Protein AF-A0AAU6Q210-F1 (afdb_monomer)

Organism: NCBI:txid3112952

Nearest PDB structures (foldseek):
  7n6g-assembly1_3I  TM=8.844E-01  e=1.242E+00  Chlamydomonas reinhardtii
  3ncb-assembly1_A  TM=7.889E-01  e=4.756E+00  Homo sapiens
  4atm-assembly1_A-2  TM=6.161E-01  e=4.756E+00  Homo sapiens
  2fic-assembly3_B  TM=6.273E-01  e=5.070E+00  Homo sapiens

Sequence (64 aa):
MGENEVTRKQIRGLEQQIAAHHEKIAEELKRESPNYGVIGHWEKEIRAWSARVQRLQARLPGGR

Solvent-accessible surface area (backbone atoms only — not comparable to full-atom values): 3639 Å² total; per-residue (Å²): 133,57,73,63,58,57,50,52,53,51,39,52,55,44,52,52,51,40,51,53,44,51,51,52,41,58,55,39,64,70,44,98,74,51,59,64,70,60,42,55,49,46,52,52,50,38,54,56,44,51,56,48,37,53,57,54,44,63,70,37,95,81,51,126

Mean predicted aligned error: 4.51 Å

Foldseek 3Di:
DDPQVVLVVLLVVLVVLLVVLVVVLVVQVPDPDRDVVVNVVSVVSSVVSVVVSLVSLVPHVPSD

Structure (mmCIF, N/CA/C/O backbone):
data_AF-A0AAU6Q210-F1
#
_entry.id   AF-A0AAU6Q210-F1
#
loop_
_atom_site.group_PDB
_atom_site.id
_atom_site.type_symbol
_atom_site.label_atom_id
_atom_site.label_alt_id
_atom_site.label_comp_id
_atom_site.label_asym_id
_atom_site.label_entity_id
_atom_site.label_seq_id
_atom_site.pdbx_PDB_ins_code
_atom_site.Cartn_x
_atom_site.Cartn_y
_atom_site.Cartn_z
_atom_site.occupancy
_atom_site.B_iso_or_equiv
_atom_site.auth_seq_id
_atom_site.auth_comp_id
_atom_site.auth_asym_id
_atom_site.auth_atom_id
_atom_site.pdbx_PDB_model_num
ATOM 1 N N . MET A 1 1 ? -15.487 12.594 19.402 1.00 51.31 1 MET A N 1
ATOM 2 C CA . MET A 1 1 ? -15.133 11.808 18.199 1.00 51.31 1 MET A CA 1
ATOM 3 C C . MET A 1 1 ? -14.815 10.397 18.660 1.00 51.31 1 MET A C 1
ATOM 5 O O . MET A 1 1 ? -13.958 10.256 19.520 1.00 51.31 1 MET A O 1
ATOM 9 N N . GLY A 1 2 ? -15.555 9.386 18.202 1.00 69.88 2 GLY A N 1
ATOM 10 C CA . GLY A 1 2 ? -15.346 8.003 18.648 1.00 69.88 2 GLY A CA 1
ATOM 11 C C . GLY A 1 2 ? -14.083 7.393 18.036 1.00 69.88 2 GLY A C 1
ATOM 12 O O . GLY A 1 2 ? -13.759 7.674 16.882 1.00 69.88 2 GLY A O 1
ATOM 13 N N . GLU A 1 3 ? -13.394 6.530 18.780 1.00 70.88 3 GLU A N 1
ATOM 14 C CA . GLU A 1 3 ? -12.153 5.846 18.363 1.00 70.88 3 GLU A CA 1
ATOM 15 C C . GLU A 1 3 ? -12.294 5.098 17.018 1.00 70.88 3 GLU A C 1
ATOM 17 O O . GLU A 1 3 ? -11.348 4.999 16.230 1.00 70.88 3 GLU A O 1
ATOM 22 N N . ASN A 1 4 ? -13.514 4.657 16.698 1.00 81.81 4 ASN A N 1
ATOM 23 C CA . ASN A 1 4 ? -13.857 4.016 15.430 1.00 81.81 4 ASN A CA 1
ATOM 24 C C . ASN A 1 4 ? -13.775 4.968 14.225 1.00 81.81 4 ASN A C 1
ATOM 26 O O . ASN A 1 4 ? -13.368 4.552 13.142 1.00 81.81 4 ASN A O 1
ATOM 30 N N . GLU A 1 5 ? -14.135 6.244 14.382 1.00 84.50 5 GLU A N 1
ATOM 31 C CA . GLU A 1 5 ? -14.064 7.227 13.291 1.00 84.50 5 GLU A CA 1
ATOM 32 C C . GLU A 1 5 ? -12.609 7.563 12.946 1.00 84.50 5 GLU A C 1
ATOM 34 O O . GLU A 1 5 ? -12.244 7.627 11.771 1.00 84.50 5 GLU A O 1
ATOM 39 N N . VAL A 1 6 ? -11.762 7.710 13.970 1.00 88.56 6 VAL A N 1
ATOM 40 C CA . VAL A 1 6 ? -10.319 7.948 13.807 1.00 88.56 6 VAL A CA 1
ATOM 41 C C . VAL A 1 6 ? -9.669 6.770 13.083 1.00 88.56 6 VAL A C 1
ATOM 43 O O . VAL A 1 6 ? -8.952 6.962 12.102 1.00 88.56 6 VAL A O 1
ATOM 46 N N . THR A 1 7 ? -9.992 5.546 13.507 1.00 88.12 7 THR A N 1
ATOM 47 C CA . THR A 1 7 ? -9.485 4.317 12.886 1.00 88.12 7 THR A CA 1
ATOM 48 C C . THR A 1 7 ? -9.917 4.201 11.419 1.00 88.12 7 THR A C 1
ATOM 50 O O . THR A 1 7 ? -9.088 3.912 10.557 1.00 88.12 7 THR A O 1
ATOM 53 N N . ARG A 1 8 ? -11.182 4.509 11.095 1.00 90.00 8 ARG A N 1
ATOM 54 C CA . ARG A 1 8 ? -11.686 4.531 9.706 1.00 90.00 8 ARG A CA 1
ATOM 55 C C . ARG A 1 8 ? -10.988 5.582 8.841 1.00 90.00 8 ARG A C 1
ATOM 57 O O . ARG A 1 8 ? -10.624 5.284 7.706 1.00 90.00 8 ARG A O 1
ATOM 64 N N . LYS A 1 9 ? -10.760 6.793 9.365 1.00 93.25 9 LYS A N 1
ATOM 65 C CA . LYS A 1 9 ? -9.994 7.837 8.658 1.00 93.25 9 LYS A CA 1
ATOM 66 C C . LYS A 1 9 ? -8.561 7.383 8.382 1.00 93.25 9 LYS A C 1
ATOM 68 O O . LYS A 1 9 ? -8.063 7.586 7.278 1.00 93.25 9 LYS A O 1
ATOM 73 N N . GLN A 1 10 ? -7.925 6.727 9.351 1.00 93.25 10 GLN A N 1
ATOM 74 C CA . GLN A 1 10 ? -6.574 6.197 9.188 1.00 93.25 10 GLN A CA 1
ATOM 75 C C . GLN A 1 10 ? -6.506 5.088 8.132 1.00 93.25 10 GLN A C 1
ATOM 77 O O . GLN A 1 10 ? -5.594 5.103 7.309 1.00 93.25 10 GLN A O 1
ATOM 82 N N . ILE A 1 11 ? -7.472 4.164 8.124 1.00 93.25 11 ILE A N 1
ATOM 83 C CA . ILE A 1 11 ? -7.585 3.125 7.089 1.00 93.25 11 ILE A CA 1
ATOM 84 C C . ILE A 1 11 ? -7.690 3.770 5.708 1.00 93.25 11 ILE A C 1
ATOM 86 O O . ILE A 1 11 ? -6.861 3.481 4.851 1.00 93.25 11 ILE A O 1
ATOM 90 N N . ARG A 1 12 ? -8.616 4.719 5.527 1.00 95.06 12 ARG A N 1
ATOM 91 C CA . ARG A 1 12 ? -8.810 5.403 4.242 1.00 95.06 12 ARG A CA 1
ATOM 92 C C . ARG A 1 12 ? -7.540 6.108 3.758 1.00 95.06 12 ARG A C 1
ATOM 94 O O . ARG A 1 12 ? -7.218 6.049 2.577 1.00 95.06 12 ARG A O 1
ATOM 101 N N . GLY A 1 13 ? -6.807 6.761 4.660 1.00 96.25 13 GLY A N 1
ATOM 102 C CA . GLY A 1 13 ? -5.539 7.411 4.318 1.00 96.25 13 GLY A CA 1
ATOM 103 C C . GLY A 1 13 ? -4.442 6.422 3.906 1.00 96.25 13 GLY A C 1
ATOM 104 O O . GLY A 1 13 ? -3.641 6.727 3.026 1.00 96.25 13 GLY A O 1
ATOM 105 N N . LEU A 1 14 ? -4.398 5.232 4.513 1.00 95.50 14 LEU A N 1
ATOM 106 C CA . LEU A 1 14 ? -3.474 4.166 4.110 1.00 95.50 14 LEU A CA 1
ATOM 107 C C . LEU A 1 14 ? -3.881 3.551 2.766 1.00 95.50 14 LEU A C 1
ATOM 109 O O . LEU A 1 14 ? -3.023 3.343 1.917 1.00 95.50 14 LEU A O 1
ATOM 113 N N . GLU A 1 15 ? -5.173 3.315 2.541 1.00 95.81 15 GLU A N 1
ATOM 114 C CA . GLU A 1 15 ? -5.698 2.798 1.270 1.00 95.81 15 GLU A CA 1
ATOM 115 C C . GLU A 1 15 ? -5.406 3.747 0.100 1.00 95.81 15 GLU A C 1
ATOM 117 O O . GLU A 1 15 ? -4.988 3.297 -0.963 1.00 95.81 15 GLU A O 1
ATOM 122 N N . GLN A 1 16 ? -5.537 5.062 0.305 1.00 97.06 16 GLN A N 1
ATOM 123 C CA . GLN A 1 16 ? -5.172 6.067 -0.701 1.00 97.06 16 GLN A CA 1
ATOM 124 C C . GLN A 1 16 ? -3.678 6.039 -1.043 1.00 97.06 16 GLN A C 1
ATOM 126 O O . GLN A 1 16 ? -3.315 6.128 -2.213 1.00 97.06 16 GLN A O 1
ATOM 131 N N . GLN A 1 17 ? -2.807 5.886 -0.042 1.00 96.19 17 GLN A N 1
ATOM 132 C CA . GLN A 1 17 ? -1.363 5.776 -0.271 1.00 96.19 17 GLN A CA 1
ATOM 133 C C . GLN A 1 17 ? -1.000 4.480 -1.003 1.00 96.19 17 GLN A C 1
ATOM 135 O O . GLN A 1 17 ? -0.184 4.503 -1.919 1.00 96.19 17 GLN A O 1
ATOM 140 N N . ILE A 1 18 ? -1.643 3.364 -0.647 1.00 96.31 18 ILE A N 1
ATOM 141 C CA . ILE A 1 18 ? -1.482 2.084 -1.346 1.00 96.31 18 ILE A CA 1
ATOM 142 C C . ILE A 1 18 ? -1.888 2.224 -2.818 1.00 96.31 18 ILE A C 1
ATOM 144 O O . ILE A 1 18 ? -1.137 1.800 -3.694 1.00 96.31 18 ILE A O 1
ATOM 148 N N . ALA A 1 19 ? -3.038 2.845 -3.098 1.00 97.12 19 ALA A N 1
ATOM 149 C CA . ALA A 1 19 ? -3.502 3.082 -4.463 1.00 97.12 19 ALA A CA 1
ATOM 150 C C . ALA A 1 19 ? -2.505 3.936 -5.262 1.00 97.12 19 ALA A C 1
ATOM 152 O O . ALA A 1 19 ? -2.086 3.526 -6.341 1.00 97.12 19 ALA A O 1
ATOM 153 N N . ALA A 1 20 ? -2.034 5.046 -4.685 1.00 96.75 20 ALA A N 1
ATOM 154 C CA . ALA A 1 20 ? -1.056 5.919 -5.329 1.00 96.75 20 ALA A CA 1
ATOM 155 C C . ALA A 1 20 ? 0.269 5.198 -5.640 1.00 96.75 20 ALA A C 1
ATOM 157 O O . ALA A 1 20 ? 0.882 5.432 -6.679 1.00 96.75 20 ALA A O 1
ATOM 158 N N . HIS A 1 21 ? 0.729 4.302 -4.762 1.00 96.62 21 HIS A N 1
ATOM 159 C CA . HIS A 1 21 ? 1.924 3.497 -5.026 1.00 96.62 21 HIS A CA 1
ATOM 160 C C . HIS A 1 21 ? 1.692 2.446 -6.111 1.00 96.62 21 HIS A C 1
ATOM 162 O O . H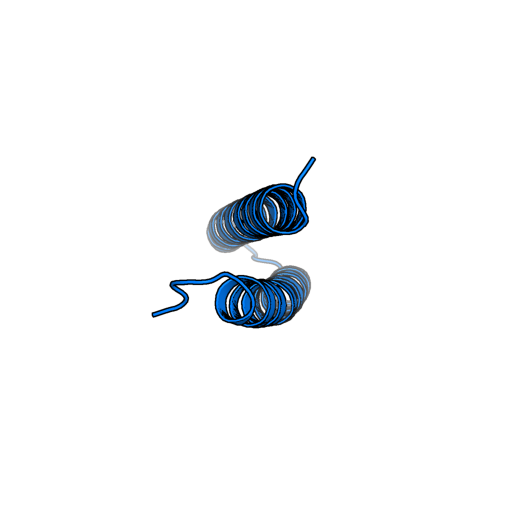IS A 1 21 ? 2.585 2.222 -6.924 1.00 96.62 21 HIS A O 1
ATOM 168 N N . HIS A 1 22 ? 0.509 1.832 -6.174 1.00 96.81 22 HIS A N 1
ATOM 169 C CA . HIS A 1 22 ? 0.160 0.938 -7.280 1.00 96.81 22 HIS A CA 1
ATOM 170 C C . HIS A 1 22 ? 0.130 1.670 -8.626 1.00 96.81 22 HIS A C 1
ATOM 172 O O . HIS A 1 22 ? 0.633 1.127 -9.610 1.00 96.81 22 HIS A O 1
ATOM 178 N N . GLU A 1 23 ? -0.394 2.897 -8.669 1.00 97.44 23 GLU A N 1
ATOM 179 C CA . GLU A 1 23 ? -0.360 3.743 -9.868 1.00 97.44 23 GLU A CA 1
ATOM 180 C C . GLU A 1 23 ? 1.085 4.042 -10.288 1.00 97.44 23 GLU A C 1
ATOM 182 O O . GLU A 1 23 ? 1.452 3.757 -11.426 1.00 97.44 23 GLU A O 1
ATOM 187 N N . LYS A 1 24 ? 1.943 4.470 -9.351 1.00 95.44 24 LYS A N 1
ATOM 188 C CA . LYS A 1 24 ? 3.374 4.709 -9.619 1.00 95.44 24 LYS A CA 1
ATOM 189 C C . LYS A 1 24 ? 4.101 3.471 -10.137 1.00 95.44 24 LYS A C 1
ATOM 191 O O . LYS A 1 24 ? 4.895 3.577 -11.067 1.00 95.44 24 LYS A O 1
ATOM 196 N N . ILE A 1 25 ? 3.836 2.296 -9.559 1.00 96.31 25 ILE A N 1
ATOM 197 C CA . ILE A 1 25 ? 4.398 1.028 -10.044 1.00 96.31 25 ILE A CA 1
ATOM 198 C C . ILE A 1 25 ? 3.935 0.769 -11.481 1.00 96.31 25 ILE A C 1
ATOM 200 O O . ILE A 1 25 ? 4.752 0.437 -12.336 1.00 96.31 25 ILE A O 1
ATOM 204 N N . ALA A 1 26 ? 2.640 0.933 -11.761 1.00 96.81 26 ALA A N 1
ATOM 205 C CA . ALA A 1 26 ? 2.088 0.708 -13.092 1.00 96.81 26 ALA A CA 1
ATOM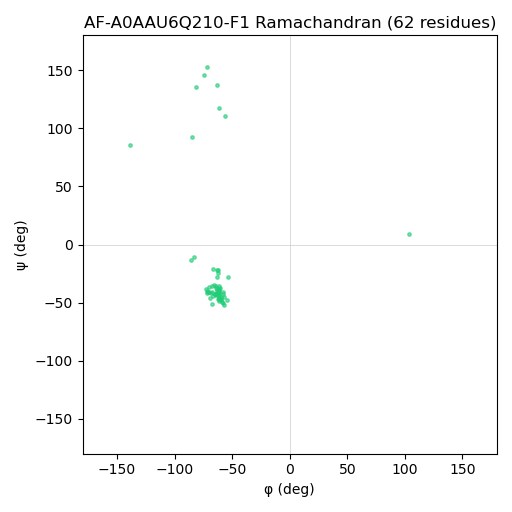 206 C C . ALA A 1 26 ? 2.648 1.690 -14.135 1.00 96.81 26 ALA A C 1
ATOM 208 O O . ALA A 1 26 ? 2.845 1.302 -15.284 1.00 96.81 26 ALA A O 1
ATOM 209 N N . GLU A 1 27 ? 2.908 2.942 -13.758 1.00 96.62 27 GLU A N 1
ATOM 210 C CA . GLU A 1 27 ? 3.574 3.929 -14.613 1.00 96.62 27 GLU A CA 1
ATOM 211 C C . GLU A 1 27 ? 5.046 3.578 -14.848 1.00 96.62 27 GLU A C 1
ATOM 213 O O . GLU A 1 27 ? 5.501 3.583 -15.990 1.00 96.62 27 GLU A O 1
ATOM 218 N N . GLU A 1 28 ? 5.781 3.210 -13.797 1.00 95.81 28 GLU A N 1
ATOM 219 C CA . GLU A 1 28 ? 7.202 2.863 -13.887 1.00 95.81 28 GLU A CA 1
ATOM 220 C C . GLU A 1 28 ? 7.431 1.609 -14.745 1.00 95.81 28 GLU A C 1
ATOM 222 O O . GLU A 1 28 ? 8.357 1.571 -15.551 1.00 95.81 28 GLU A O 1
ATOM 227 N N . LEU A 1 29 ? 6.539 0.617 -14.652 1.00 95.38 29 LEU A N 1
ATOM 228 C CA . LEU A 1 29 ? 6.572 -0.595 -15.478 1.00 95.38 29 LEU A CA 1
ATOM 229 C C . LEU A 1 29 ? 6.305 -0.339 -16.970 1.00 95.38 29 LEU A C 1
ATOM 231 O O . LEU A 1 29 ? 6.679 -1.169 -17.794 1.00 95.38 29 LEU A O 1
ATOM 235 N N . LYS A 1 30 ? 5.667 0.781 -17.333 1.00 96.81 30 LYS A N 1
ATOM 236 C CA . LYS A 1 30 ? 5.432 1.162 -18.739 1.00 96.81 30 LYS A CA 1
ATOM 237 C C . LYS A 1 30 ? 6.631 1.859 -19.381 1.00 96.81 30 LYS A C 1
ATOM 239 O O . LYS A 1 30 ? 6.615 2.090 -20.588 1.00 96.81 30 LYS A O 1
ATOM 244 N N . ARG A 1 31 ? 7.638 2.248 -18.597 1.00 94.94 31 ARG A N 1
ATOM 245 C CA . ARG A 1 31 ? 8.829 2.938 -19.108 1.00 94.94 31 ARG A CA 1
ATOM 246 C C . ARG A 1 31 ? 9.702 1.966 -19.895 1.00 94.94 31 ARG A C 1
ATOM 248 O O . ARG A 1 31 ? 9.741 0.778 -19.598 1.00 94.94 31 ARG A O 1
ATOM 255 N N . GLU A 1 32 ? 10.472 2.487 -20.847 1.00 94.75 32 GLU A N 1
ATOM 256 C CA . GLU A 1 32 ? 11.406 1.684 -21.655 1.00 94.75 32 GLU A CA 1
ATOM 257 C C . GLU A 1 32 ? 12.512 1.019 -20.815 1.00 94.75 32 GLU A C 1
ATOM 259 O O . GLU A 1 32 ? 13.075 -0.002 -21.199 1.00 94.75 32 GLU A O 1
ATOM 264 N N . SER A 1 33 ? 12.835 1.586 -19.651 1.00 94.62 33 SER A N 1
ATOM 265 C CA . SER A 1 33 ? 13.765 1.009 -18.675 1.00 94.62 33 SER A CA 1
ATOM 266 C C . SER A 1 33 ? 13.218 1.205 -17.259 1.00 94.62 33 SER A C 1
ATOM 268 O O . SER A 1 33 ? 13.547 2.202 -16.614 1.00 94.62 33 SER A O 1
ATOM 270 N N . PRO A 1 34 ? 12.358 0.287 -16.779 1.00 94.62 34 PRO A N 1
ATOM 271 C CA . PRO A 1 34 ? 11.770 0.367 -15.447 1.00 94.62 34 PR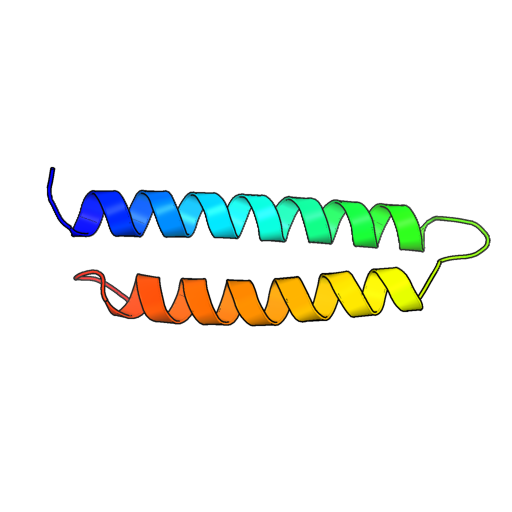O A CA 1
ATOM 272 C C . PRO A 1 34 ? 12.826 0.277 -14.344 1.00 94.62 34 PRO A C 1
ATOM 274 O O . PRO A 1 34 ? 13.710 -0.587 -14.375 1.00 94.62 34 PRO A O 1
ATOM 277 N N . ASN A 1 35 ? 12.703 1.109 -13.312 1.00 95.88 35 ASN A N 1
ATOM 278 C CA . ASN A 1 35 ? 13.533 0.993 -12.121 1.00 95.88 35 ASN A CA 1
ATOM 279 C C . ASN A 1 35 ? 12.943 -0.020 -11.122 1.00 95.88 35 ASN A C 1
ATOM 281 O O . ASN A 1 35 ? 12.158 0.308 -10.233 1.00 95.88 35 ASN A O 1
ATOM 285 N N . TYR A 1 36 ? 13.378 -1.276 -11.210 1.00 94.81 36 TYR A N 1
ATOM 286 C CA . TYR A 1 36 ? 12.926 -2.329 -10.290 1.00 94.81 36 TYR A CA 1
ATOM 287 C C .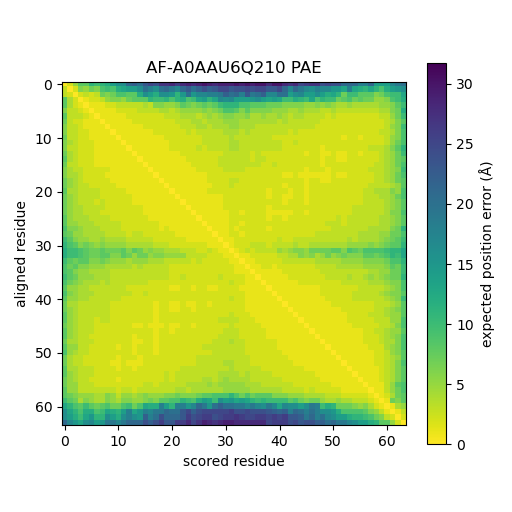 TYR A 1 36 ? 13.313 -2.094 -8.821 1.00 94.81 36 TYR A C 1
ATOM 289 O O . TYR A 1 36 ? 12.661 -2.624 -7.922 1.00 94.81 36 TYR A O 1
ATOM 297 N N . GLY A 1 37 ? 14.336 -1.276 -8.552 1.00 96.81 37 GLY A N 1
ATOM 298 C CA . GLY A 1 37 ? 14.710 -0.894 -7.191 1.00 96.81 37 GLY A CA 1
ATOM 299 C C . GLY A 1 37 ? 13.643 -0.026 -6.523 1.00 96.81 37 GLY A C 1
ATOM 300 O O . GLY A 1 37 ? 13.277 -0.281 -5.373 1.00 96.81 37 GLY A O 1
ATOM 301 N N . VAL A 1 38 ? 13.102 0.959 -7.251 1.00 95.38 38 VAL A N 1
ATOM 302 C CA . VAL A 1 38 ? 12.029 1.820 -6.731 1.00 95.38 38 VAL A CA 1
ATOM 303 C C . VAL A 1 38 ? 10.698 1.073 -6.655 1.00 95.38 38 VAL A C 1
ATOM 305 O O . VAL A 1 38 ? 9.993 1.193 -5.655 1.00 95.38 38 VAL A O 1
ATOM 308 N N . ILE A 1 39 ? 10.409 0.213 -7.638 1.00 96.00 39 ILE A N 1
ATOM 309 C CA . ILE A 1 39 ? 9.229 -0.664 -7.615 1.00 96.00 39 ILE A CA 1
ATOM 310 C C . ILE A 1 39 ? 9.266 -1.557 -6.372 1.00 96.00 39 ILE A C 1
ATOM 312 O O . ILE A 1 39 ? 8.322 -1.552 -5.585 1.00 96.00 39 ILE A O 1
ATOM 316 N N . GLY A 1 40 ? 10.387 -2.240 -6.123 1.00 97.38 40 GLY A N 1
ATOM 317 C CA . GLY A 1 40 ? 10.538 -3.097 -4.949 1.00 97.38 40 GLY A CA 1
ATOM 318 C C . GLY A 1 40 ? 10.469 -2.333 -3.620 1.00 97.38 40 GLY A C 1
ATOM 319 O O . GLY A 1 40 ? 10.052 -2.894 -2.604 1.00 97.38 40 GLY A O 1
ATOM 320 N N . HIS A 1 41 ? 10.853 -1.053 -3.600 1.00 96.31 41 HIS A N 1
ATOM 321 C CA . HIS A 1 41 ? 10.645 -0.185 -2.441 1.00 96.31 41 HIS A CA 1
ATOM 322 C C . HIS A 1 41 ? 9.151 0.083 -2.211 1.00 96.31 41 HIS A C 1
ATOM 324 O O . HIS A 1 41 ? 8.648 -0.190 -1.119 1.00 96.31 41 HIS A O 1
ATOM 330 N N . TRP A 1 42 ? 8.426 0.518 -3.244 1.00 97.31 42 TRP A N 1
ATOM 331 C CA . TRP A 1 42 ? 6.988 0.778 -3.157 1.00 97.31 42 TRP A CA 1
ATOM 332 C C . TRP A 1 42 ? 6.184 -0.477 -2.809 1.00 97.31 42 TRP A C 1
ATOM 334 O O . TRP A 1 42 ? 5.272 -0.409 -1.988 1.00 97.31 42 TRP A O 1
ATOM 344 N N . GLU A 1 43 ? 6.549 -1.645 -3.341 1.00 97.19 43 GLU A N 1
ATOM 345 C CA . GLU A 1 43 ? 5.915 -2.918 -2.982 1.00 97.19 43 GLU A CA 1
ATOM 346 C C . GLU A 1 43 ? 6.084 -3.266 -1.496 1.00 97.19 43 GLU A C 1
ATOM 348 O O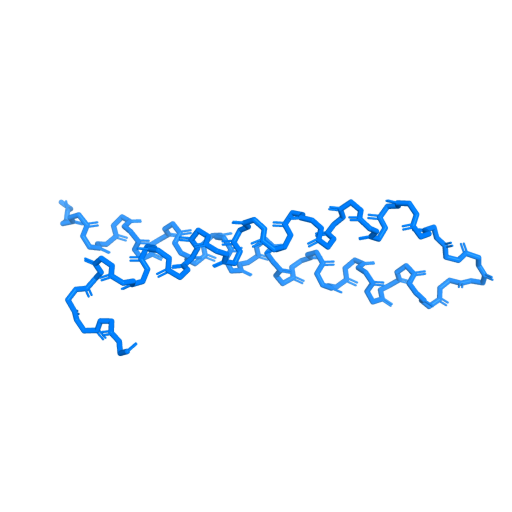 . GLU A 1 43 ? 5.152 -3.771 -0.862 1.00 97.19 43 GLU A O 1
ATOM 353 N N . LYS A 1 44 ? 7.256 -2.990 -0.906 1.00 97.62 44 LYS A N 1
ATOM 354 C CA . LYS A 1 44 ? 7.482 -3.190 0.535 1.00 97.62 44 LYS A CA 1
ATOM 355 C C . LYS A 1 44 ? 6.605 -2.258 1.368 1.00 97.62 44 LYS A C 1
ATOM 357 O O . LYS A 1 44 ? 6.020 -2.713 2.354 1.00 97.62 44 LYS A O 1
ATOM 362 N N . GLU A 1 45 ? 6.483 -0.994 0.968 1.00 96.62 45 GLU A N 1
ATOM 363 C CA . GLU A 1 45 ? 5.597 -0.032 1.632 1.00 96.62 45 GLU A CA 1
ATOM 364 C C . GLU A 1 45 ? 4.129 -0.463 1.536 1.00 96.62 45 GLU A C 1
ATOM 366 O O . GLU A 1 45 ? 3.451 -0.547 2.562 1.00 96.62 45 GLU A O 1
ATOM 371 N N . ILE A 1 46 ? 3.668 -0.866 0.344 1.00 96.88 46 ILE A N 1
ATOM 372 C CA . ILE A 1 46 ? 2.318 -1.405 0.125 1.00 96.88 46 ILE A CA 1
ATOM 373 C C . ILE A 1 46 ? 2.047 -2.591 1.055 1.00 96.88 46 ILE A C 1
ATOM 375 O O . ILE A 1 46 ? 1.011 -2.624 1.722 1.00 96.88 46 ILE A O 1
ATOM 379 N N . ARG A 1 47 ? 2.972 -3.558 1.156 1.00 97.31 47 ARG A N 1
ATOM 380 C CA . ARG A 1 47 ? 2.813 -4.719 2.053 1.00 97.31 47 ARG A CA 1
ATOM 381 C C . ARG A 1 47 ? 2.702 -4.293 3.518 1.00 97.31 47 ARG A C 1
ATOM 383 O O . ARG A 1 47 ? 1.825 -4.781 4.233 1.00 97.31 47 ARG A O 1
ATOM 390 N N . ALA A 1 48 ? 3.556 -3.374 3.969 1.00 96.88 48 ALA A N 1
ATOM 391 C CA . ALA A 1 48 ? 3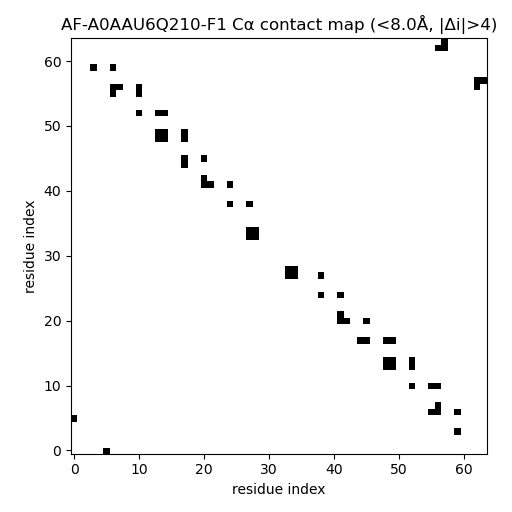.539 -2.882 5.344 1.00 96.88 48 ALA A CA 1
ATOM 392 C C . ALA A 1 4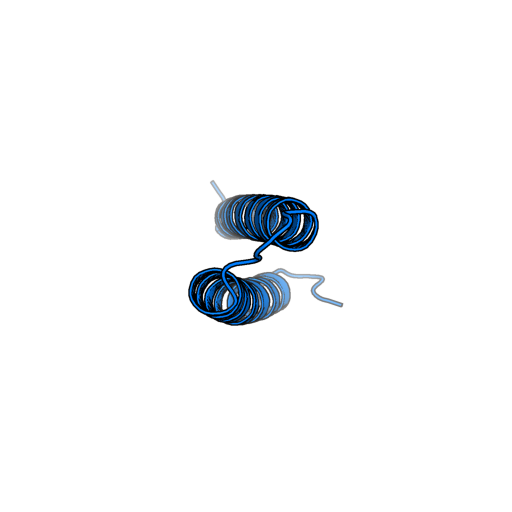8 ? 2.239 -2.128 5.676 1.00 96.88 48 ALA A C 1
ATOM 394 O O . ALA A 1 48 ? 1.644 -2.342 6.740 1.00 96.88 48 ALA A O 1
ATOM 395 N N . TRP A 1 49 ? 1.773 -1.273 4.765 1.00 96.31 49 TRP A N 1
ATOM 396 C CA . TRP A 1 49 ? 0.538 -0.510 4.927 1.00 96.31 49 TRP A CA 1
ATOM 397 C C . TRP A 1 49 ? -0.700 -1.393 4.835 1.00 96.31 49 TRP A C 1
ATOM 399 O O . TRP A 1 49 ? -1.585 -1.254 5.675 1.00 96.31 49 TRP A O 1
ATOM 409 N N . SER A 1 50 ? -0.738 -2.356 3.914 1.00 95.81 50 SER A N 1
ATOM 410 C CA . SER A 1 50 ? -1.829 -3.330 3.805 1.00 95.81 50 SER A CA 1
ATOM 411 C C . SER A 1 50 ? -1.969 -4.156 5.086 1.00 95.81 50 SER A C 1
ATOM 413 O O . SER A 1 50 ? -3.060 -4.256 5.648 1.00 95.81 50 SER A O 1
ATOM 415 N N . ALA A 1 51 ? -0.858 -4.647 5.646 1.00 96.12 51 ALA A N 1
ATOM 416 C CA . ALA A 1 51 ? -0.879 -5.341 6.934 1.00 96.12 51 ALA A CA 1
ATOM 417 C C . ALA A 1 51 ? -1.383 -4.436 8.075 1.00 96.12 51 ALA A C 1
ATOM 419 O O . ALA A 1 51 ? -2.072 -4.892 8.990 1.00 96.12 51 ALA A O 1
ATOM 420 N N . ARG A 1 52 ? -1.056 -3.137 8.040 1.00 95.19 52 ARG A N 1
ATOM 421 C CA . ARG A 1 52 ? -1.568 -2.163 9.012 1.00 95.19 52 ARG A CA 1
ATOM 422 C C . ARG A 1 52 ? -3.066 -1.918 8.838 1.00 95.19 52 ARG A C 1
ATOM 424 O O . ARG A 1 52 ? -3.761 -1.875 9.849 1.00 95.19 52 ARG A O 1
ATOM 431 N N . VAL A 1 53 ? -3.556 -1.800 7.605 1.00 94.00 53 VAL A N 1
ATOM 432 C CA . VAL A 1 53 ? -4.987 -1.681 7.291 1.00 94.00 53 VAL A CA 1
ATOM 433 C C . VAL A 1 53 ? -5.746 -2.888 7.823 1.00 94.00 53 VAL A C 1
ATOM 435 O O . VAL A 1 53 ? -6.691 -2.695 8.578 1.00 94.00 53 VAL A O 1
ATOM 438 N N . GLN A 1 54 ? -5.283 -4.109 7.544 1.00 93.81 54 GLN A N 1
ATOM 439 C CA . GLN A 1 54 ? -5.916 -5.337 8.043 1.00 93.81 54 GLN A CA 1
ATOM 440 C C . GLN A 1 54 ? -6.008 -5.354 9.575 1.00 93.81 54 GLN A C 1
ATOM 44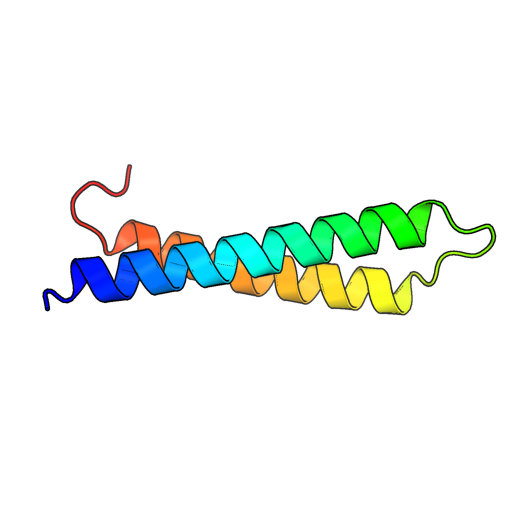2 O O . GLN A 1 54 ? -7.072 -5.610 10.135 1.00 93.81 54 GLN A O 1
ATOM 447 N N . ARG A 1 55 ? -4.924 -4.991 10.278 1.00 92.94 55 ARG A N 1
ATOM 448 C CA . ARG A 1 55 ? -4.939 -4.886 11.749 1.00 92.94 55 ARG A CA 1
ATOM 449 C C . ARG A 1 55 ? -5.907 -3.821 12.263 1.00 92.94 55 ARG A C 1
ATOM 451 O O . ARG A 1 55 ? -6.525 -4.021 13.301 1.00 92.94 55 ARG A O 1
ATOM 458 N N . LEU A 1 56 ? -6.014 -2.679 11.586 1.00 91.25 56 LEU A N 1
ATOM 459 C CA . LEU A 1 56 ? -6.942 -1.611 11.970 1.00 91.25 56 LEU A CA 1
ATOM 460 C C . LEU A 1 56 ? -8.398 -2.003 11.688 1.00 91.25 56 LEU A C 1
ATOM 462 O O . LEU A 1 56 ? -9.261 -1.741 12.521 1.00 91.25 56 LEU A O 1
ATOM 466 N N . GLN A 1 57 ? -8.663 -2.667 10.562 1.00 89.62 57 GLN A N 1
ATOM 467 C CA . GLN A 1 57 ? -9.985 -3.184 10.206 1.00 89.62 57 GLN A CA 1
ATOM 468 C C . GLN A 1 57 ? -10.456 -4.246 11.205 1.00 89.62 57 GLN A C 1
ATOM 470 O O . GLN A 1 57 ? -11.592 -4.172 11.662 1.00 89.62 57 GLN A O 1
ATOM 475 N N . ALA A 1 58 ? -9.572 -5.153 11.635 1.00 89.38 58 ALA A N 1
ATOM 476 C CA . ALA A 1 58 ? -9.882 -6.167 12.648 1.00 89.38 58 ALA A CA 1
ATOM 477 C C . ALA A 1 58 ? -10.257 -5.580 14.025 1.00 89.38 58 ALA A C 1
ATOM 479 O O . ALA A 1 58 ? -10.909 -6.242 14.826 1.00 89.38 58 ALA A O 1
ATOM 480 N N . ARG A 1 59 ? -9.851 -4.336 14.320 1.00 84.38 59 ARG A N 1
ATOM 481 C CA . ARG A 1 59 ? -10.190 -3.637 15.574 1.00 84.38 59 ARG A CA 1
ATOM 482 C C . ARG A 1 59 ? -11.536 -2.916 15.515 1.00 84.38 59 ARG A C 1
ATOM 484 O O . ARG A 1 59 ? -12.024 -2.481 16.555 1.00 84.38 59 ARG A O 1
ATOM 491 N N . LEU A 1 60 ? -12.124 -2.754 14.328 1.00 84.31 60 LEU A N 1
ATOM 492 C CA . LEU A 1 60 ? -13.442 -2.150 14.187 1.00 84.31 60 LEU A CA 1
ATOM 493 C C . LEU A 1 60 ? -14.528 -3.199 14.481 1.00 84.31 60 LEU A C 1
ATOM 495 O O . LEU A 1 60 ? -14.447 -4.317 13.968 1.00 84.31 60 LEU A O 1
ATOM 499 N N . PRO A 1 61 ? -15.579 -2.861 15.251 1.00 69.50 61 PRO A N 1
ATOM 500 C CA . PRO A 1 61 ? -16.723 -3.751 15.411 1.00 69.50 61 PRO A CA 1
ATOM 501 C C . PRO A 1 61 ? -17.371 -3.979 14.036 1.00 69.50 61 PRO A C 1
ATOM 503 O O . PRO A 1 61 ? -17.805 -3.024 13.388 1.00 69.50 61 PRO A O 1
ATOM 506 N N . GLY A 1 62 ? -17.378 -5.236 13.577 1.00 64.94 62 GLY A N 1
ATOM 507 C CA . GLY A 1 62 ? -17.807 -5.630 12.228 1.00 64.94 62 GLY A CA 1
ATOM 508 C C . GLY A 1 62 ? -16.676 -5.957 11.243 1.00 64.94 62 GLY A C 1
ATOM 509 O O . GLY A 1 62 ? -16.964 -6.132 10.060 1.00 64.94 62 GLY A O 1
ATOM 510 N N . GLY A 1 63 ? -15.417 -6.040 11.695 1.00 57.94 63 GLY A N 1
ATOM 511 C CA . GLY A 1 63 ? -14.336 -6.655 10.919 1.00 57.94 63 GLY A CA 1
ATOM 512 C C . GLY A 1 63 ? -14.721 -8.089 10.552 1.00 57.94 63 GLY A C 1
ATOM 513 O O . GLY A 1 63 ? -14.880 -8.926 11.438 1.00 57.94 63 GLY A O 1
ATOM 514 N N . ARG A 1 64 ? -14.979 -8.319 9.264 1.00 47.50 64 ARG A N 1
ATOM 515 C CA . ARG A 1 64 ? -15.374 -9.615 8.708 1.00 47.50 64 ARG A CA 1
ATOM 516 C C . ARG A 1 64 ? -14.177 -10.546 8.589 1.00 47.50 64 ARG A C 1
ATOM 518 O O . ARG A 1 64 ? -13.089 -10.034 8.247 1.00 47.50 64 ARG A O 1
#

pLDDT: mean 90.77, std 11.16, range [47.5, 9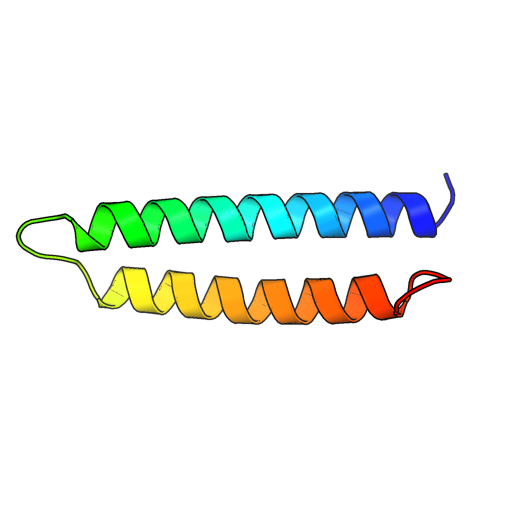7.62]

Radius of gyration: 14.69 Å; Cα contacts (8 Å, |Δi|>4): 33; chains: 1; bounding box: 32×21×40 Å

Secondary structure (DSSP, 8-state):
--HHHHHHHHHHHHHHHHHHHHHHHHHHTTSSS--HHHHHHHHHHHHHHHHHHHHHHHTSTT--